Protein AF-A0A1S3IA21-F1 (afdb_monomer_lite)

Radius of gyration: 24.82 Å; chains: 1; bounding box: 43×45×76 Å

Sequence (105 aa):
MEWMQPTVQGELPSGRGVHTSVVVDDQLVLFGGSSDFNPETMQCQKYHNEVYTTRTVDILQGGSIANTEANQENFPISTNIPVQENTDIQKFVSGIVPSPQNEVN

Structure (mmCIF, N/CA/C/O backbone):
data_AF-A0A1S3IA21-F1
#
_entry.id   AF-A0A1S3IA21-F1
#
loop_
_atom_site.group_PDB
_atom_site.id
_atom_site.type_symbol
_atom_site.label_atom_id
_atom_site.label_alt_id
_atom_site.label_comp_id
_atom_site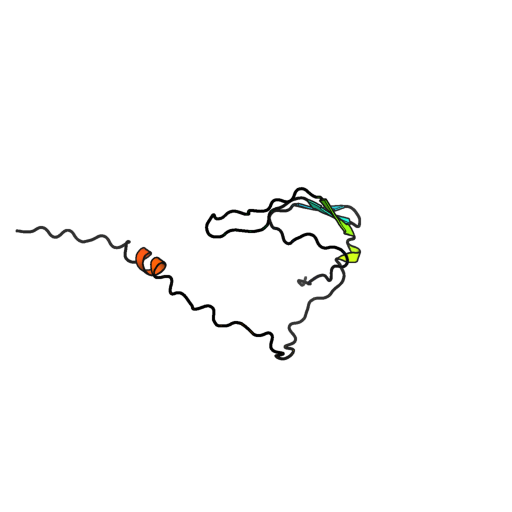.label_asym_id
_atom_site.label_entity_id
_atom_site.label_seq_id
_atom_site.pdbx_PDB_ins_code
_atom_site.Cartn_x
_atom_site.Cartn_y
_atom_site.Cartn_z
_atom_site.occupancy
_atom_site.B_iso_or_equiv
_atom_site.auth_seq_id
_atom_site.auth_comp_id
_atom_site.auth_asym_id
_atom_site.auth_atom_id
_atom_site.pdbx_PDB_model_num
ATOM 1 N N . MET A 1 1 ? -2.687 23.597 12.644 1.00 64.00 1 MET A N 1
ATOM 2 C CA . MET A 1 1 ? -2.409 22.326 11.951 1.00 64.00 1 MET A CA 1
ATOM 3 C C . MET A 1 1 ? -0.944 22.331 11.605 1.00 64.00 1 MET A C 1
ATOM 5 O O . MET A 1 1 ? -0.490 23.297 11.006 1.00 64.00 1 MET A O 1
ATOM 9 N N . GLU A 1 2 ? -0.228 21.305 12.030 1.00 82.62 2 GLU A N 1
ATOM 10 C CA . GLU A 1 2 ? 1.179 21.111 11.705 1.00 82.62 2 GLU A CA 1
ATOM 11 C C . GLU A 1 2 ? 1.343 19.736 11.073 1.00 82.62 2 GLU A C 1
ATOM 13 O O . GLU A 1 2 ? 0.588 18.810 11.375 1.00 82.62 2 GLU A O 1
ATOM 18 N N . TRP A 1 3 ? 2.304 19.625 10.165 1.00 83.00 3 TRP A N 1
ATOM 19 C CA . TRP A 1 3 ? 2.732 18.325 9.686 1.00 83.00 3 TRP A CA 1
ATOM 20 C C . TRP A 1 3 ? 3.552 17.666 10.784 1.00 83.00 3 TRP A C 1
ATOM 22 O O . TRP A 1 3 ? 4.466 18.277 11.332 1.00 83.00 3 TRP A O 1
ATOM 32 N N . MET A 1 4 ? 3.228 16.417 11.089 1.00 84.19 4 MET A N 1
ATOM 33 C CA . MET A 1 4 ? 4.043 15.581 11.955 1.00 84.19 4 MET A CA 1
ATOM 34 C C . MET A 1 4 ? 4.472 14.342 11.188 1.00 84.19 4 MET A C 1
ATOM 36 O O . MET A 1 4 ? 3.720 13.828 10.357 1.00 84.19 4 MET A O 1
ATOM 40 N N . GLN A 1 5 ? 5.677 13.861 11.479 1.00 84.06 5 GLN A N 1
ATOM 41 C CA . GLN A 1 5 ? 6.118 12.563 11.002 1.00 84.06 5 GLN A CA 1
ATOM 42 C C . GLN A 1 5 ? 5.727 11.514 12.051 1.00 84.06 5 GLN A C 1
ATOM 44 O O . GLN A 1 5 ? 6.269 11.542 13.159 1.00 84.06 5 GLN A O 1
ATOM 49 N N . PRO A 1 6 ? 4.787 10.610 11.740 1.00 82.06 6 PRO A N 1
ATOM 50 C CA . PRO A 1 6 ? 4.424 9.544 12.654 1.00 82.06 6 PRO A CA 1
ATOM 51 C C . PRO A 1 6 ? 5.570 8.543 12.836 1.00 82.06 6 PRO A C 1
ATOM 53 O O . PRO A 1 6 ? 6.224 8.139 11.871 1.00 82.06 6 PRO A O 1
ATOM 56 N N . THR A 1 7 ? 5.780 8.099 14.070 1.00 81.44 7 THR A N 1
ATOM 57 C CA . THR A 1 7 ? 6.581 6.921 14.389 1.00 81.44 7 THR A CA 1
ATOM 58 C C . THR A 1 7 ? 5.696 5.698 14.215 1.00 81.44 7 THR A C 1
ATOM 60 O O . THR A 1 7 ? 4.727 5.526 14.950 1.00 81.44 7 THR A O 1
ATOM 63 N N . VAL A 1 8 ? 6.038 4.847 13.251 1.00 77.62 8 VAL A N 1
ATOM 64 C CA . VAL A 1 8 ? 5.296 3.614 12.977 1.00 77.62 8 VAL A CA 1
ATOM 65 C C . VAL A 1 8 ? 6.027 2.424 13.587 1.00 77.62 8 VAL A C 1
ATOM 67 O O . VAL A 1 8 ? 7.244 2.301 13.448 1.00 77.62 8 VAL A O 1
ATOM 70 N N . GLN A 1 9 ? 5.280 1.549 14.256 1.00 77.25 9 GLN A N 1
ATOM 71 C CA . GLN A 1 9 ? 5.784 0.289 14.807 1.00 77.25 9 GLN A CA 1
ATOM 72 C C . GLN A 1 9 ? 5.275 -0.907 13.984 1.00 77.25 9 GLN A C 1
ATOM 74 O O . GLN A 1 9 ? 4.190 -0.851 13.409 1.00 77.25 9 GLN A O 1
ATOM 79 N N . GLY A 1 10 ? 6.039 -2.004 13.959 1.00 76.44 10 GLY A N 1
ATOM 80 C CA . GLY A 1 10 ? 5.679 -3.240 13.250 1.00 76.44 10 GLY A CA 1
ATOM 81 C C . GLY A 1 10 ? 6.295 -3.374 11.853 1.00 76.44 10 GLY A C 1
ATOM 82 O O . GLY A 1 10 ? 7.218 -2.645 11.491 1.00 76.44 10 GLY A O 1
ATOM 83 N N . GLU A 1 11 ? 5.816 -4.353 11.080 1.00 80.12 11 GLU A N 1
ATOM 84 C CA . GLU A 1 11 ? 6.259 -4.559 9.697 1.00 80.12 11 GLU A CA 1
ATOM 85 C C . GLU A 1 11 ? 5.637 -3.510 8.779 1.00 80.12 11 GLU A C 1
ATOM 87 O O . GLU A 1 11 ? 4.422 -3.400 8.685 1.00 80.12 11 GLU A O 1
ATOM 92 N N . LEU A 1 12 ? 6.473 -2.738 8.090 1.00 85.88 12 LEU A N 1
ATOM 93 C CA . LEU A 1 12 ? 6.019 -1.690 7.184 1.00 85.88 12 LEU A CA 1
ATOM 94 C C . LEU A 1 12 ? 5.754 -2.245 5.778 1.00 85.88 12 LEU A C 1
ATOM 96 O O . LEU A 1 12 ? 6.542 -3.058 5.284 1.00 85.88 12 LEU A O 1
ATOM 100 N N . PRO A 1 13 ? 4.715 -1.758 5.072 1.00 90.44 13 PRO A N 1
ATOM 101 C CA . PRO A 1 13 ? 4.564 -2.051 3.659 1.00 90.44 13 PRO A CA 1
ATOM 102 C C . PRO A 1 13 ? 5.715 -1.397 2.892 1.00 90.44 13 PRO A C 1
ATOM 104 O O . PRO A 1 13 ? 6.244 -0.353 3.281 1.00 90.44 13 PRO A O 1
ATOM 107 N N . SER A 1 14 ? 6.096 -1.976 1.755 1.00 91.94 14 SER A N 1
ATOM 108 C CA . SER A 1 14 ? 7.110 -1.344 0.909 1.00 91.94 14 SER A CA 1
ATOM 109 C C . SER A 1 14 ? 6.632 0.025 0.416 1.00 91.94 14 SER A C 1
ATOM 111 O O . SER A 1 14 ? 5.461 0.172 0.048 1.00 91.94 14 SER A O 1
ATOM 113 N N . GLY A 1 15 ? 7.547 0.992 0.315 1.00 91.50 15 GLY A N 1
ATOM 114 C CA . GLY A 1 15 ? 7.258 2.303 -0.269 1.00 91.50 15 GLY A CA 1
ATOM 115 C C . GLY A 1 15 ? 6.601 2.172 -1.647 1.00 91.50 15 GLY A C 1
ATOM 116 O O . GLY A 1 15 ? 7.097 1.445 -2.510 1.00 91.50 15 GLY A O 1
ATOM 117 N N . ARG A 1 16 ? 5.451 2.829 -1.830 1.00 95.81 16 ARG A N 1
ATOM 118 C CA . ARG A 1 16 ? 4.607 2.710 -3.029 1.00 95.81 16 ARG A CA 1
ATOM 119 C C . ARG A 1 16 ? 3.757 3.954 -3.262 1.00 95.81 16 ARG A C 1
ATOM 121 O O . ARG A 1 16 ? 3.304 4.591 -2.310 1.00 95.81 16 ARG A O 1
ATOM 128 N N . GLY A 1 17 ? 3.492 4.248 -4.529 1.00 94.62 17 GLY A N 1
ATOM 129 C CA . GLY A 1 17 ? 2.546 5.269 -4.973 1.00 94.62 17 GLY A CA 1
ATOM 130 C C . GLY A 1 17 ? 1.225 4.666 -5.447 1.00 94.62 17 GLY A C 1
ATOM 131 O O . GLY A 1 17 ? 1.095 3.445 -5.562 1.00 94.62 17 GLY A O 1
ATOM 132 N N . VAL A 1 18 ? 0.255 5.541 -5.735 1.00 95.50 18 VAL A N 1
ATOM 133 C CA . VAL A 1 18 ? -1.060 5.210 -6.329 1.00 95.50 18 VAL A CA 1
ATOM 134 C C . VAL A 1 18 ? -1.825 4.084 -5.612 1.00 95.50 18 VAL A C 1
ATOM 136 O O . VAL A 1 18 ? -2.560 3.319 -6.230 1.00 95.50 18 VAL A O 1
ATOM 139 N N . HIS A 1 19 ? -1.637 3.966 -4.299 1.00 96.81 19 HIS A N 1
ATOM 140 C CA . HIS A 1 19 ? -2.372 3.032 -3.451 1.00 96.81 19 HIS A CA 1
ATOM 141 C C . HIS A 1 19 ? -3.706 3.640 -2.996 1.00 96.81 19 HIS A C 1
ATOM 143 O O . HIS A 1 19 ? -3.897 4.856 -3.050 1.00 96.81 19 HIS A O 1
ATOM 149 N N . THR A 1 20 ? -4.608 2.800 -2.490 1.00 97.62 20 THR A N 1
ATOM 150 C CA . THR A 1 20 ? -5.814 3.259 -1.785 1.00 97.62 20 THR A CA 1
ATOM 151 C C . THR A 1 20 ? -5.630 3.062 -0.288 1.00 97.62 20 THR A C 1
ATOM 153 O O . THR A 1 20 ? -5.195 1.992 0.137 1.00 97.6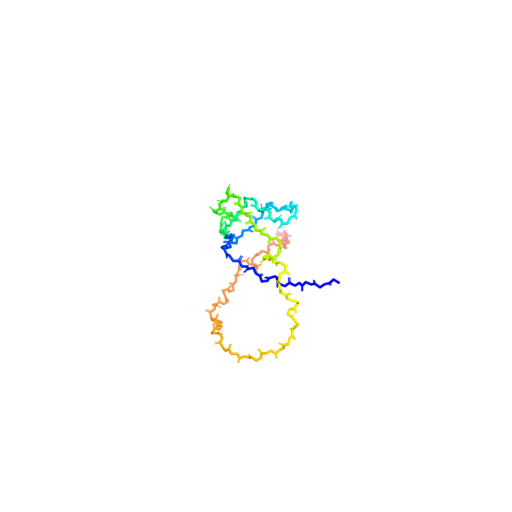2 20 THR A O 1
ATOM 156 N N . SER A 1 21 ? -5.961 4.077 0.510 1.00 95.38 21 SER A N 1
ATOM 157 C CA . SER A 1 21 ? -5.970 3.990 1.970 1.00 95.38 21 SER A CA 1
ATOM 158 C C . SER A 1 21 ? -7.321 4.427 2.534 1.00 95.38 21 SER A C 1
ATOM 160 O O . SER A 1 21 ? -7.915 5.407 2.085 1.00 95.38 21 SER A O 1
ATOM 162 N N . VAL A 1 22 ? -7.827 3.671 3.506 1.00 96.94 22 VAL A N 1
ATOM 163 C CA . VAL A 1 22 ? -9.081 3.956 4.208 1.00 96.94 22 VAL A CA 1
ATOM 164 C C . VAL A 1 22 ? -8.911 3.660 5.690 1.00 96.94 22 VAL A C 1
ATOM 166 O O . VAL A 1 22 ? -8.225 2.713 6.065 1.00 96.94 22 VAL A O 1
ATOM 169 N N . VAL A 1 23 ? -9.531 4.475 6.538 1.00 95.75 23 VAL A N 1
ATOM 170 C CA . VAL A 1 23 ? -9.619 4.205 7.975 1.00 95.75 23 VAL A CA 1
ATOM 171 C C . VAL A 1 23 ? -10.999 3.633 8.266 1.00 95.75 23 VAL A C 1
ATOM 173 O O . VAL A 1 23 ? -12.006 4.232 7.885 1.00 95.75 23 VAL A O 1
ATOM 176 N N . VAL A 1 24 ? -11.037 2.479 8.926 1.00 95.88 24 VAL A N 1
ATOM 177 C CA . VAL A 1 24 ? -12.259 1.849 9.433 1.00 95.88 24 VAL A CA 1
ATOM 178 C C . VAL A 1 24 ? -12.041 1.595 10.918 1.00 95.88 24 VAL A C 1
ATOM 180 O O . VAL A 1 24 ? -11.113 0.879 11.292 1.00 95.88 24 VAL A O 1
ATOM 183 N N . ASP A 1 25 ? -12.866 2.226 11.752 1.00 95.31 25 ASP A N 1
ATOM 184 C CA . ASP A 1 25 ? -12.723 2.239 13.210 1.00 95.31 25 ASP A CA 1
ATOM 185 C C . ASP A 1 25 ? -11.311 2.660 13.661 1.00 95.31 25 ASP A C 1
ATOM 187 O O . ASP A 1 25 ? -10.872 3.782 13.394 1.00 95.31 25 ASP A O 1
ATOM 191 N N . ASP A 1 26 ? -10.592 1.775 14.352 1.00 94.19 26 ASP A N 1
ATOM 192 C CA . ASP A 1 26 ? -9.245 1.998 14.866 1.00 94.19 26 ASP A CA 1
ATOM 193 C C . ASP A 1 26 ? -8.149 1.448 13.942 1.00 94.19 26 ASP A C 1
ATOM 195 O O . ASP A 1 26 ? -6.995 1.358 14.361 1.00 94.19 26 ASP A O 1
ATOM 199 N N . GLN A 1 27 ? -8.467 1.120 12.685 1.00 92.50 27 GLN A N 1
ATOM 200 C CA . GLN A 1 27 ? -7.522 0.529 11.738 1.00 92.50 27 GLN A CA 1
ATOM 201 C C . GLN A 1 27 ? -7.378 1.339 10.452 1.00 92.50 27 GLN A C 1
ATOM 203 O O . GLN A 1 27 ? -8.352 1.757 9.828 1.00 92.50 27 GLN A O 1
ATOM 208 N N . LEU A 1 28 ? -6.130 1.509 10.024 1.00 92.69 28 LEU A N 1
ATOM 209 C CA . LEU A 1 28 ? -5.771 1.964 8.691 1.00 92.69 28 LEU A CA 1
ATOM 210 C C . LEU A 1 28 ? -5.605 0.743 7.784 1.00 92.69 28 LEU A C 1
ATOM 212 O O . LEU A 1 28 ? -4.755 -0.112 8.037 1.00 92.69 28 LEU A O 1
ATOM 216 N N . VAL A 1 29 ? -6.382 0.703 6.708 1.00 94.94 29 VAL A N 1
ATOM 217 C CA . VAL A 1 29 ? -6.313 -0.308 5.655 1.00 94.94 29 VAL A CA 1
ATOM 218 C C . VAL A 1 29 ? -5.692 0.320 4.414 1.00 94.94 29 VAL A C 1
ATOM 220 O O . VAL A 1 29 ? -6.155 1.346 3.919 1.00 94.94 29 VAL A O 1
ATOM 223 N N . LEU A 1 30 ? -4.647 -0.314 3.902 1.00 95.56 30 LEU A N 1
ATOM 224 C CA . LEU A 1 30 ? -3.912 0.059 2.704 1.00 95.56 30 LEU A CA 1
ATOM 225 C C . LEU A 1 30 ? -4.042 -1.074 1.685 1.00 95.56 30 LEU A C 1
ATOM 227 O O . LEU A 1 30 ? -3.740 -2.222 2.004 1.00 95.56 30 LEU A O 1
ATOM 231 N N . PHE A 1 31 ? -4.451 -0.764 0.459 1.00 97.69 31 PHE A N 1
ATOM 232 C CA . PHE A 1 31 ? -4.556 -1.753 -0.610 1.00 97.69 31 PHE A CA 1
ATOM 233 C C . PHE A 1 31 ? -3.829 -1.309 -1.877 1.00 97.69 31 PHE A C 1
ATOM 235 O O . PHE A 1 31 ? -3.980 -0.178 -2.358 1.00 97.69 31 PHE A O 1
ATOM 242 N N . GLY A 1 32 ? -3.080 -2.260 -2.428 1.00 97.31 32 GLY A N 1
ATOM 243 C CA . GLY A 1 32 ? -2.478 -2.185 -3.746 1.00 97.31 32 GLY A CA 1
ATOM 244 C C . GLY A 1 32 ? -1.386 -1.126 -3.895 1.00 97.31 32 GLY A C 1
ATOM 245 O O . GLY A 1 32 ? -0.642 -0.827 -2.956 1.00 97.31 32 GLY A O 1
ATOM 246 N N . GLY A 1 33 ? -1.286 -0.577 -5.105 1.00 97.25 33 GLY A N 1
ATOM 247 C CA . GLY A 1 33 ? -0.322 0.450 -5.492 1.00 97.25 33 GLY A CA 1
ATOM 248 C C . GLY A 1 33 ? 0.812 -0.080 -6.367 1.00 97.25 33 GLY A C 1
ATOM 249 O O . GLY A 1 33 ? 0.849 -1.248 -6.760 1.00 97.25 33 GLY A O 1
ATOM 250 N N . SER A 1 34 ? 1.754 0.803 -6.682 1.00 97.25 34 SER A N 1
ATOM 251 C CA . SER A 1 34 ? 2.916 0.480 -7.514 1.00 97.25 34 SER A CA 1
ATOM 252 C C . SER A 1 34 ? 4.194 1.109 -6.965 1.00 97.25 34 SER A C 1
ATOM 254 O O . SER A 1 34 ? 4.159 2.104 -6.238 1.00 97.25 34 SER A O 1
ATOM 256 N N . SER A 1 35 ? 5.332 0.506 -7.278 1.00 96.88 35 SER A N 1
ATOM 257 C CA . SER A 1 35 ? 6.656 0.986 -6.892 1.00 96.88 35 SER A CA 1
ATOM 258 C C . SER A 1 35 ? 7.679 0.656 -7.980 1.00 96.88 35 SER A C 1
ATOM 260 O O . SER A 1 35 ? 7.325 0.084 -9.011 1.00 96.88 35 SER A O 1
ATOM 262 N N . ASP A 1 36 ? 8.950 0.963 -7.712 1.00 96.44 36 ASP A N 1
ATOM 263 C CA . ASP A 1 36 ? 10.070 0.670 -8.615 1.00 96.44 36 ASP A CA 1
ATOM 264 C C . ASP A 1 36 ? 9.928 1.399 -9.963 1.00 96.44 36 ASP A C 1
ATOM 266 O O . ASP A 1 36 ? 9.720 0.800 -11.017 1.00 96.44 36 ASP A O 1
ATOM 270 N N . PHE A 1 37 ? 9.922 2.736 -9.901 1.00 95.94 37 PHE A N 1
ATOM 271 C CA . PHE A 1 37 ? 9.796 3.592 -11.079 1.00 95.94 37 PHE A CA 1
ATOM 272 C C . PHE A 1 37 ? 11.092 3.587 -11.890 1.00 95.94 37 PHE A C 1
ATOM 274 O O . PHE A 1 37 ? 12.147 3.977 -11.390 1.00 95.94 37 PHE A O 1
ATOM 281 N N . ASN A 1 38 ? 10.991 3.201 -13.159 1.00 96.44 38 ASN A N 1
ATOM 282 C CA . ASN A 1 38 ? 12.087 3.245 -14.112 1.00 96.44 38 ASN A CA 1
ATOM 283 C C . ASN A 1 38 ? 11.977 4.527 -14.972 1.00 96.44 38 ASN A C 1
ATOM 285 O O . ASN A 1 38 ? 11.012 4.661 -15.733 1.00 96.44 38 ASN A O 1
ATOM 289 N N . PRO A 1 39 ? 12.960 5.447 -14.904 1.00 96.50 39 PRO A N 1
ATOM 290 C CA . PRO A 1 39 ? 12.917 6.722 -15.623 1.00 96.50 39 PRO A CA 1
ATOM 291 C C . PRO A 1 39 ? 13.146 6.605 -17.137 1.00 96.50 39 PRO A C 1
ATOM 293 O O . PRO A 1 39 ? 12.718 7.487 -17.873 1.00 96.50 39 PRO A O 1
ATOM 296 N N . GLU A 1 40 ? 13.786 5.540 -17.624 1.00 97.75 40 GLU A N 1
ATOM 297 C CA . GLU A 1 40 ? 14.004 5.323 -19.063 1.00 97.75 40 GLU A CA 1
ATOM 298 C C . GLU A 1 40 ? 12.707 4.899 -19.758 1.00 97.75 40 GLU A C 1
ATOM 300 O O . GLU A 1 40 ? 12.377 5.366 -20.845 1.00 97.75 40 GLU A O 1
ATOM 305 N N . THR A 1 41 ? 11.949 4.019 -19.104 1.00 96.94 41 THR A N 1
ATOM 306 C CA . THR A 1 41 ? 10.667 3.502 -19.614 1.00 96.94 41 THR A CA 1
ATOM 307 C C . THR A 1 41 ? 9.468 4.356 -19.204 1.00 96.94 41 THR A C 1
ATOM 309 O O . THR A 1 41 ? 8.383 4.177 -19.754 1.00 96.94 41 THR A O 1
ATOM 312 N N . MET A 1 42 ? 9.652 5.270 -18.243 1.00 95.62 42 MET A N 1
ATOM 313 C CA . MET A 1 42 ? 8.594 6.053 -17.594 1.00 95.62 42 MET A CA 1
ATOM 314 C C . MET A 1 42 ? 7.492 5.174 -16.971 1.00 95.62 42 MET A C 1
ATOM 316 O O . MET A 1 42 ? 6.311 5.521 -17.007 1.00 95.62 42 MET A O 1
ATOM 320 N N . GLN A 1 43 ? 7.862 4.018 -16.409 1.00 94.19 43 GLN A N 1
ATOM 321 C CA . GLN A 1 43 ? 6.921 3.020 -15.883 1.00 94.19 43 GLN A CA 1
ATOM 322 C C . GLN A 1 43 ? 7.335 2.494 -14.504 1.00 94.19 43 GLN A C 1
ATOM 324 O O . GLN A 1 43 ? 8.516 2.269 -14.241 1.00 94.19 43 GLN A O 1
ATOM 329 N N . CYS A 1 44 ? 6.349 2.238 -13.638 1.00 95.31 44 CYS A N 1
ATOM 330 C CA . CYS A 1 44 ? 6.533 1.453 -12.414 1.00 95.31 44 CYS A CA 1
ATOM 331 C C . CYS A 1 44 ? 6.598 -0.038 -12.757 1.00 95.31 44 CYS A C 1
ATOM 333 O O . CYS A 1 44 ? 5.704 -0.548 -13.428 1.00 95.31 44 CYS A O 1
ATOM 335 N N . GLN A 1 45 ? 7.620 -0.735 -12.266 1.00 96.38 45 GLN A N 1
ATOM 336 C CA . GLN A 1 45 ? 7.879 -2.138 -12.608 1.00 96.38 45 GLN A CA 1
ATOM 337 C C . GLN A 1 45 ? 7.304 -3.125 -11.587 1.00 96.38 45 GLN A C 1
ATOM 339 O O . GLN A 1 45 ? 7.123 -4.305 -11.891 1.00 96.38 45 GLN A O 1
ATOM 344 N N . LYS A 1 46 ? 6.983 -2.657 -10.375 1.00 96.94 46 LYS A N 1
ATOM 345 C CA . LYS A 1 46 ? 6.445 -3.500 -9.307 1.00 96.94 46 LYS A CA 1
ATOM 346 C C . LYS A 1 46 ? 5.023 -3.094 -8.950 1.00 96.94 46 LYS A C 1
ATOM 348 O O . LYS A 1 46 ? 4.766 -1.944 -8.597 1.00 96.94 46 LYS A O 1
ATOM 353 N N . TYR A 1 47 ? 4.123 -4.072 -8.975 1.00 96.62 47 TYR A N 1
ATOM 354 C C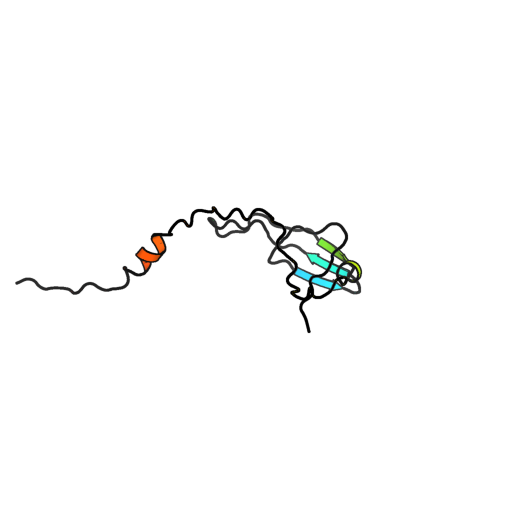A . TYR A 1 47 ? 2.727 -3.924 -8.579 1.00 96.62 47 TYR A CA 1
ATOM 355 C C . TYR A 1 47 ? 2.448 -4.714 -7.316 1.00 96.62 47 TYR A C 1
ATOM 357 O O . TYR A 1 47 ? 2.986 -5.804 -7.113 1.00 96.62 47 TYR A O 1
ATOM 365 N N . HIS A 1 48 ? 1.579 -4.152 -6.495 1.00 96.94 48 HIS A N 1
ATOM 366 C CA . HIS A 1 48 ? 1.200 -4.724 -5.223 1.00 96.94 48 HIS A CA 1
ATOM 367 C C . HIS A 1 48 ? -0.294 -5.016 -5.223 1.00 96.94 48 HIS A C 1
ATOM 369 O O . HIS A 1 48 ? -1.073 -4.201 -5.714 1.00 96.94 48 HIS A O 1
ATOM 375 N N . ASN A 1 49 ? -0.683 -6.169 -4.686 1.00 95.62 49 ASN A N 1
ATOM 376 C CA . ASN A 1 49 ? -2.073 -6.653 -4.659 1.00 95.62 49 ASN A CA 1
ATOM 377 C C . ASN A 1 4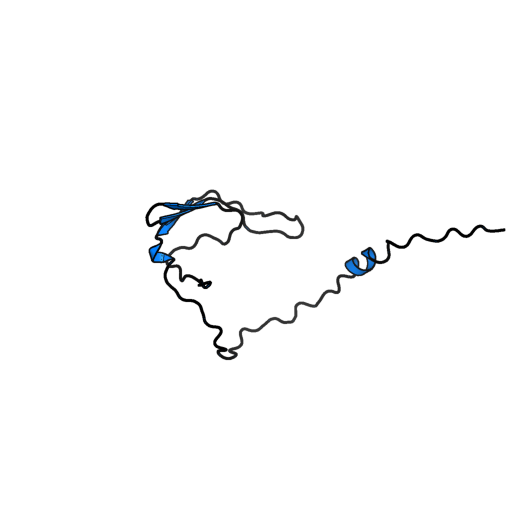9 ? -2.486 -7.152 -3.266 1.00 95.62 49 ASN A C 1
ATOM 379 O O . ASN A 1 49 ? -3.545 -7.751 -3.092 1.00 95.62 49 ASN A O 1
ATOM 383 N N . GLU A 1 50 ? -1.631 -6.941 -2.275 1.00 95.19 50 GLU A N 1
ATOM 384 C CA . GLU A 1 50 ? -1.866 -7.274 -0.885 1.00 95.19 50 GLU A CA 1
ATOM 385 C C . GLU A 1 50 ? -2.610 -6.155 -0.146 1.00 95.19 50 GLU A C 1
ATOM 387 O O . GLU A 1 50 ? -2.613 -4.985 -0.548 1.00 95.19 50 GLU A O 1
ATOM 392 N N . VAL A 1 51 ? -3.238 -6.547 0.961 1.00 94.75 51 VAL A N 1
ATOM 393 C CA . VAL A 1 51 ? -3.829 -5.639 1.942 1.00 94.75 51 VAL A CA 1
ATOM 394 C C . VAL A 1 51 ? -2.859 -5.528 3.109 1.00 94.75 51 VAL A C 1
ATOM 396 O O . VAL A 1 51 ? -2.446 -6.540 3.674 1.00 94.75 51 VAL A O 1
ATOM 399 N N . TYR A 1 52 ? -2.524 -4.300 3.481 1.00 92.81 52 TYR A N 1
ATOM 400 C CA . TYR A 1 52 ? -1.799 -3.991 4.702 1.00 92.81 52 TYR A CA 1
ATOM 401 C C . TYR A 1 52 ? -2.747 -3.321 5.696 1.00 92.81 52 TYR A C 1
ATOM 403 O O . TYR A 1 52 ? -3.484 -2.403 5.338 1.00 92.81 52 TYR A O 1
ATOM 411 N N . THR A 1 53 ? -2.731 -3.776 6.945 1.00 92.69 53 THR A N 1
ATOM 412 C CA . THR A 1 53 ? -3.570 -3.236 8.020 1.00 92.69 53 THR A CA 1
ATOM 413 C C . THR A 1 53 ? -2.721 -2.911 9.232 1.00 92.69 53 THR A C 1
ATOM 415 O O . THR A 1 53 ? -1.905 -3.731 9.652 1.00 92.69 53 THR A O 1
ATOM 418 N N . THR A 1 54 ? -2.943 -1.748 9.831 1.00 90.56 54 THR A N 1
ATOM 419 C CA . THR A 1 54 ? -2.302 -1.361 11.092 1.00 90.56 54 THR A CA 1
ATOM 420 C C . THR A 1 54 ? -3.273 -0.574 11.956 1.00 90.56 54 THR A C 1
ATOM 422 O O . THR A 1 54 ? -4.187 0.067 11.431 1.00 90.56 54 THR A O 1
ATOM 425 N N . ARG A 1 55 ? -3.106 -0.612 13.279 1.00 91.31 55 ARG A N 1
ATOM 426 C CA . ARG A 1 55 ? -3.961 0.186 14.159 1.00 91.31 55 ARG A CA 1
ATOM 427 C C . ARG A 1 55 ? -3.531 1.644 14.105 1.00 91.31 55 ARG A C 1
ATOM 429 O O . ARG A 1 55 ? -2.347 1.965 14.043 1.00 91.31 55 ARG A O 1
ATOM 436 N N . THR A 1 56 ? -4.492 2.548 14.206 1.00 89.12 56 THR A N 1
ATOM 437 C CA . THR A 1 56 ? -4.234 3.990 14.214 1.00 89.12 56 THR A CA 1
ATOM 438 C C . THR A 1 56 ? -3.355 4.398 15.398 1.00 89.12 56 THR A C 1
ATOM 440 O O . THR A 1 56 ? -2.474 5.238 15.255 1.00 89.12 56 THR A O 1
ATOM 443 N N . VAL A 1 57 ? -3.495 3.742 16.551 1.00 87.38 57 VAL A N 1
ATOM 444 C CA . VAL A 1 57 ? -2.641 3.984 17.730 1.00 87.38 57 VAL A CA 1
ATOM 445 C C . VAL A 1 57 ? -1.167 3.619 17.520 1.00 87.38 57 VAL A C 1
ATOM 447 O O . VAL A 1 57 ? -0.307 4.154 18.222 1.00 87.38 57 VAL A O 1
ATOM 450 N N . ASP A 1 58 ? -0.875 2.744 16.555 1.00 85.00 58 ASP A N 1
ATOM 451 C CA . ASP A 1 58 ? 0.486 2.311 16.221 1.00 85.00 58 ASP A CA 1
ATOM 452 C C . ASP A 1 58 ? 1.160 3.265 15.212 1.00 85.00 58 ASP A C 1
ATOM 454 O O . ASP A 1 58 ? 2.376 3.200 15.033 1.00 85.00 58 ASP A O 1
ATOM 458 N N . ILE A 1 59 ? 0.385 4.163 14.579 1.00 82.19 59 ILE A N 1
ATOM 459 C CA . ILE A 1 59 ? 0.877 5.191 13.644 1.00 82.19 59 ILE A CA 1
ATOM 460 C C . ILE A 1 59 ? 0.726 6.618 14.181 1.00 82.19 59 ILE A C 1
ATOM 462 O O . ILE A 1 59 ? 1.440 7.498 13.741 1.00 82.19 59 ILE A O 1
ATOM 466 N N . LEU A 1 60 ? -0.177 6.905 15.118 1.00 78.94 60 LEU A N 1
ATOM 467 C CA . LEU A 1 60 ? -0.424 8.278 15.594 1.00 78.94 60 LEU A CA 1
ATOM 468 C C . LEU A 1 60 ? 0.538 8.732 16.706 1.00 78.94 60 LEU A C 1
ATOM 470 O O . LEU A 1 60 ? 0.292 9.729 17.382 1.00 78.94 60 LEU A O 1
ATOM 474 N N . GLN A 1 61 ? 1.640 8.013 16.906 1.00 72.06 61 GLN A N 1
ATOM 475 C CA . GLN A 1 61 ? 2.700 8.408 17.830 1.00 72.06 61 GLN A CA 1
ATOM 476 C C . GLN A 1 61 ? 3.734 9.265 17.098 1.00 72.06 61 GLN A C 1
ATOM 478 O O . GLN A 1 61 ? 3.970 9.075 15.912 1.00 72.06 61 GLN A O 1
ATOM 483 N N . GLY A 1 62 ? 4.374 10.199 17.796 1.00 63.91 62 GLY A N 1
ATOM 484 C CA . GLY A 1 62 ? 5.363 11.113 17.218 1.00 63.91 62 GLY A CA 1
ATOM 485 C C . GLY A 1 62 ? 4.998 12.574 17.463 1.00 63.91 62 GLY A C 1
ATOM 486 O O . GLY A 1 62 ? 3.968 12.881 18.058 1.00 63.91 62 GLY A O 1
ATOM 487 N N . GLY A 1 63 ? 5.854 13.483 17.016 1.00 65.88 63 GLY A N 1
ATOM 488 C CA . GLY A 1 63 ? 5.622 14.922 17.097 1.00 65.88 63 GLY A CA 1
ATOM 489 C C . GLY A 1 63 ? 6.124 15.617 15.839 1.00 65.88 63 GLY A C 1
ATOM 490 O O . GLY A 1 63 ? 6.834 15.022 15.026 1.00 65.88 63 GLY A O 1
ATOM 491 N N . SER A 1 64 ? 5.756 16.884 15.672 1.00 57.25 64 SER A N 1
ATOM 492 C CA . SER A 1 64 ? 6.424 17.759 14.713 1.00 57.25 64 SER A CA 1
ATOM 493 C C . SER A 1 64 ? 7.886 17.900 15.138 1.00 57.25 64 SER A C 1
ATOM 495 O O . SER A 1 64 ? 8.177 18.355 16.248 1.00 57.25 64 SER A O 1
ATOM 497 N N . ILE A 1 65 ? 8.819 17.456 14.294 1.00 62.25 65 ILE A N 1
ATOM 498 C CA . ILE A 1 65 ? 10.228 17.779 14.496 1.00 62.25 65 ILE A CA 1
ATOM 499 C C . ILE A 1 65 ? 10.378 19.275 14.230 1.00 62.25 65 ILE A C 1
ATOM 501 O O . ILE A 1 65 ? 10.390 19.724 13.087 1.00 62.25 65 ILE A O 1
ATOM 505 N N . ALA A 1 66 ? 10.445 20.070 15.300 1.00 56.38 66 ALA A N 1
ATOM 506 C CA . ALA A 1 66 ? 10.901 21.444 15.176 1.00 56.38 66 ALA A CA 1
ATOM 507 C C . ALA A 1 66 ? 12.296 21.393 14.548 1.00 56.38 66 ALA A C 1
ATOM 509 O O . ALA A 1 66 ? 13.134 20.600 14.983 1.00 56.38 66 ALA A O 1
ATOM 510 N N . ASN A 1 67 ? 12.527 22.210 13.522 1.00 53.06 67 ASN A N 1
ATOM 511 C CA . ASN A 1 67 ? 13.834 22.384 12.895 1.00 53.06 67 ASN A CA 1
ATOM 512 C C . ASN A 1 67 ? 14.800 23.020 13.910 1.00 53.06 67 ASN A C 1
ATOM 514 O O . ASN A 1 67 ? 15.137 24.195 13.809 1.00 53.06 67 ASN A O 1
ATOM 518 N N . THR A 1 68 ? 15.203 22.281 14.936 1.00 45.81 68 THR A N 1
ATOM 519 C CA . THR A 1 68 ? 16.311 22.665 15.792 1.00 45.81 68 THR A CA 1
ATOM 520 C C . THR A 1 68 ? 17.547 22.164 15.079 1.00 45.81 68 THR A C 1
ATOM 522 O O . THR A 1 68 ? 17.759 20.958 14.966 1.00 45.81 68 THR A O 1
ATOM 525 N N . GLU A 1 69 ? 18.314 23.108 14.547 1.00 51.78 69 GLU A N 1
ATOM 526 C CA . GLU A 1 69 ? 19.643 22.905 13.988 1.00 51.78 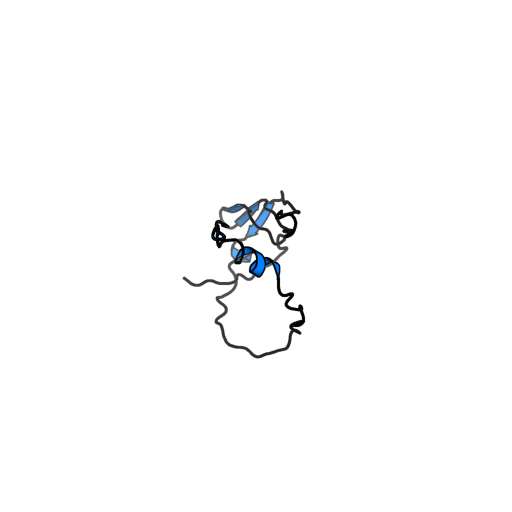69 GLU A CA 1
ATOM 527 C C . GLU A 1 69 ? 20.502 22.118 14.993 1.00 51.78 69 GLU A C 1
ATOM 529 O O . GLU A 1 69 ? 21.088 22.672 15.919 1.00 51.78 69 GLU A O 1
ATOM 534 N N . ALA A 1 70 ? 20.536 20.797 14.847 1.00 40.53 70 ALA A N 1
ATOM 535 C CA . ALA A 1 70 ? 21.393 19.912 15.614 1.00 40.53 70 ALA A CA 1
ATOM 536 C C . ALA A 1 70 ? 22.469 19.379 14.667 1.00 40.53 70 ALA A C 1
ATOM 538 O O . ALA A 1 70 ? 22.274 18.392 13.969 1.00 40.53 70 ALA A O 1
ATOM 539 N N . ASN A 1 71 ? 23.562 20.140 14.628 1.00 39.06 71 ASN A N 1
ATOM 540 C CA . ASN A 1 71 ? 24.956 19.742 14.449 1.00 39.06 71 ASN A CA 1
ATOM 541 C C . ASN A 1 71 ? 25.269 18.577 13.496 1.00 39.06 71 ASN A C 1
ATOM 543 O O . ASN A 1 71 ? 24.961 17.416 13.744 1.00 39.06 71 ASN A O 1
ATOM 547 N N . GLN A 1 72 ? 26.028 18.946 12.463 1.00 49.19 72 GLN A N 1
ATOM 548 C CA . GLN A 1 72 ? 26.864 18.103 11.615 1.00 49.19 72 GLN A CA 1
ATOM 549 C C . GLN A 1 72 ? 27.510 16.933 12.380 1.00 49.19 72 GLN A C 1
ATOM 551 O O . GLN A 1 72 ? 28.545 17.095 13.017 1.00 49.19 72 GLN A O 1
ATOM 556 N N . GLU A 1 73 ? 26.958 15.736 12.221 1.00 40.06 73 GLU A N 1
ATOM 557 C CA . GLU A 1 73 ? 27.726 14.493 12.244 1.00 40.06 73 GLU A CA 1
ATOM 558 C C . GLU A 1 73 ? 27.628 13.913 10.830 1.00 40.06 73 GLU A C 1
ATOM 560 O O . GLU A 1 73 ? 26.546 13.643 10.304 1.00 40.06 73 GLU A O 1
ATOM 565 N N . ASN A 1 74 ? 28.788 13.852 10.176 1.00 44.88 74 ASN A N 1
ATOM 566 C CA . ASN A 1 74 ? 28.990 13.445 8.792 1.00 44.88 74 ASN A CA 1
ATOM 567 C C . ASN A 1 74 ? 28.369 12.070 8.499 1.00 44.88 74 ASN A C 1
ATOM 569 O O . ASN A 1 74 ? 28.996 11.037 8.728 1.00 44.88 74 ASN A O 1
ATOM 573 N N . PHE A 1 75 ? 27.219 12.047 7.834 1.00 41.47 75 PHE A N 1
ATOM 574 C CA . PHE A 1 75 ? 27.017 11.027 6.810 1.00 41.47 75 PHE A CA 1
ATOM 575 C C . PHE A 1 75 ? 27.804 11.484 5.579 1.00 41.47 75 PHE A C 1
ATOM 577 O O . PHE A 1 75 ? 27.639 12.640 5.179 1.00 41.47 75 PHE A O 1
ATOM 584 N N . PRO A 1 76 ? 28.688 10.657 4.986 1.00 36.53 76 PRO A N 1
ATOM 585 C CA . PRO A 1 76 ? 29.419 11.068 3.800 1.00 36.53 76 PRO A CA 1
ATOM 586 C C . PRO A 1 76 ? 28.407 11.353 2.693 1.00 36.53 76 PRO A C 1
ATOM 588 O O . PRO A 1 76 ? 27.818 10.446 2.106 1.00 36.53 76 PRO A O 1
ATOM 591 N N . ILE A 1 77 ? 28.202 12.639 2.418 1.00 42.97 77 ILE A N 1
ATOM 592 C CA 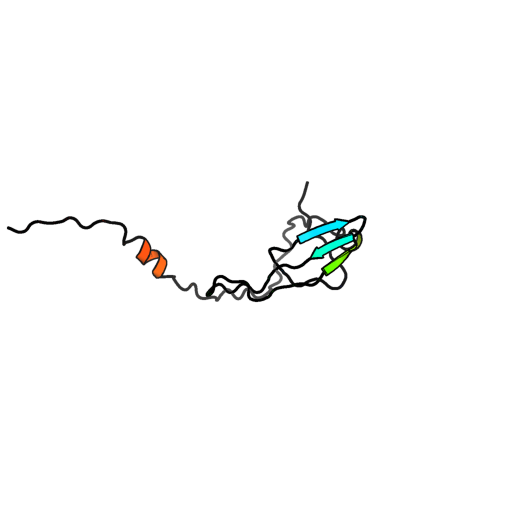. ILE A 1 77 ? 27.562 13.083 1.195 1.00 42.97 77 ILE A CA 1
ATOM 593 C C . ILE A 1 77 ? 28.540 12.678 0.097 1.00 42.97 77 ILE A C 1
ATOM 595 O O . ILE A 1 77 ? 29.613 13.265 -0.037 1.00 42.97 77 ILE A O 1
ATOM 599 N N . SER A 1 78 ? 28.203 11.645 -0.672 1.00 37.72 78 SER A N 1
ATOM 600 C CA . SER A 1 78 ? 28.857 11.425 -1.957 1.00 37.72 78 SER A CA 1
ATOM 601 C C . SER A 1 78 ? 28.454 12.587 -2.869 1.00 37.72 78 SER A C 1
ATOM 603 O O . SER A 1 78 ? 27.469 12.510 -3.597 1.00 37.72 78 SER A O 1
ATOM 605 N N . THR A 1 79 ? 29.170 13.710 -2.776 1.00 40.44 79 THR A N 1
ATOM 606 C CA . THR A 1 79 ? 28.992 14.896 -3.628 1.00 40.44 79 THR A CA 1
ATOM 607 C C . THR A 1 79 ? 29.638 14.744 -5.003 1.00 40.44 79 THR A C 1
ATOM 609 O O . THR A 1 79 ? 29.600 15.678 -5.795 1.00 40.44 79 THR A O 1
ATOM 612 N N . ASN A 1 80 ? 30.169 13.569 -5.344 1.00 44.94 80 ASN A N 1
ATOM 613 C CA . ASN A 1 80 ? 30.673 13.288 -6.684 1.00 44.94 80 ASN A CA 1
ATOM 614 C C . ASN A 1 80 ? 29.689 12.407 -7.459 1.00 44.94 80 ASN A C 1
ATOM 616 O O . ASN A 1 80 ? 30.025 11.299 -7.872 1.00 44.94 80 ASN A O 1
ATOM 620 N N . ILE A 1 81 ? 28.477 12.914 -7.694 1.00 47.38 81 ILE A N 1
ATOM 621 C CA . ILE A 1 81 ? 27.823 12.613 -8.969 1.00 47.38 81 ILE A CA 1
ATOM 622 C C . ILE A 1 81 ? 28.325 13.696 -9.925 1.00 47.38 81 ILE A C 1
ATOM 624 O O . ILE A 1 81 ? 28.042 14.870 -9.677 1.00 47.38 81 ILE A O 1
ATOM 628 N N . PRO A 1 82 ? 29.114 13.366 -10.966 1.00 34.88 82 PRO A N 1
ATOM 629 C CA . PRO A 1 82 ? 29.475 14.356 -11.965 1.00 34.88 82 PRO A CA 1
ATOM 630 C C . PRO A 1 82 ? 28.181 14.953 -12.517 1.00 34.88 82 PRO A C 1
ATOM 632 O O . PRO A 1 82 ? 27.302 14.226 -12.981 1.00 34.88 82 PRO A O 1
ATOM 635 N N . VAL A 1 83 ? 28.052 16.279 -12.428 1.00 43.75 83 VAL A N 1
ATOM 636 C CA . VAL A 1 83 ? 27.027 17.026 -13.154 1.00 43.75 83 VAL A CA 1
ATOM 637 C C . VAL A 1 83 ? 27.316 16.785 -14.626 1.00 43.75 83 VAL A C 1
ATOM 639 O O . VAL A 1 83 ? 28.188 17.419 -15.216 1.00 43.75 83 VAL A O 1
ATOM 642 N N . GLN A 1 84 ? 26.649 15.798 -15.207 1.00 46.94 84 GLN A N 1
ATOM 643 C CA . GLN A 1 84 ? 26.698 15.584 -16.635 1.00 46.94 84 GLN A CA 1
ATOM 644 C C . GLN A 1 84 ? 25.862 16.711 -17.234 1.00 46.94 84 GLN A C 1
ATOM 646 O O . GLN A 1 84 ? 24.636 16.709 -17.120 1.00 46.94 84 GLN A O 1
ATOM 651 N N . GLU A 1 85 ? 26.536 17.733 -17.770 1.00 41.44 85 GLU A N 1
ATOM 652 C CA . GLU A 1 85 ? 25.902 18.775 -18.574 1.00 41.44 85 GLU A CA 1
ATOM 653 C C . GLU A 1 85 ? 25.043 18.088 -19.634 1.00 41.44 85 GLU A C 1
ATOM 655 O O . GLU A 1 85 ? 25.551 17.518 -20.600 1.00 41.44 85 GLU A O 1
ATOM 660 N N . ASN A 1 86 ? 23.727 18.110 -19.436 1.00 39.72 86 ASN A N 1
ATOM 661 C CA . ASN A 1 86 ? 22.780 17.574 -20.398 1.00 39.72 86 ASN A CA 1
ATOM 662 C C . ASN A 1 86 ? 22.751 18.532 -21.597 1.00 39.72 86 ASN A C 1
ATOM 664 O O . ASN A 1 86 ? 21.972 19.487 -21.646 1.00 39.72 86 ASN A O 1
ATOM 668 N N . THR A 1 87 ? 23.646 18.297 -22.559 1.00 48.69 87 THR A N 1
ATOM 669 C CA . THR A 1 87 ? 23.828 19.114 -23.772 1.00 48.69 87 THR A CA 1
ATOM 670 C C . THR A 1 87 ? 22.580 19.116 -24.671 1.00 48.69 87 THR A C 1
ATOM 672 O O . THR A 1 87 ? 22.483 19.908 -25.609 1.00 48.69 87 THR A O 1
ATOM 675 N N . ASP A 1 88 ? 21.593 18.271 -24.369 1.00 48.41 88 ASP A N 1
ATOM 676 C CA . ASP A 1 88 ? 20.357 18.123 -25.135 1.00 48.41 88 ASP A CA 1
ATOM 677 C C . ASP A 1 88 ? 19.322 19.219 -24.846 1.00 48.41 88 ASP A C 1
ATOM 679 O O . ASP A 1 88 ? 18.561 19.593 -25.739 1.00 48.41 88 ASP A O 1
ATOM 683 N N . ILE A 1 89 ? 19.347 19.833 -23.655 1.00 44.19 89 ILE A N 1
ATOM 684 C CA . ILE A 1 89 ? 18.441 20.951 -23.328 1.00 44.19 89 ILE A CA 1
ATOM 685 C C . ILE A 1 89 ? 18.824 22.209 -24.130 1.00 44.19 89 ILE A C 1
ATOM 687 O O . ILE A 1 89 ? 17.953 22.956 -24.573 1.00 44.19 89 ILE A O 1
ATOM 691 N N . GLN A 1 90 ? 20.116 22.404 -24.419 1.00 37.28 90 GLN A N 1
ATOM 692 C CA . GLN A 1 90 ? 20.609 23.544 -25.206 1.00 37.28 90 GLN A CA 1
ATOM 693 C C . GLN A 1 90 ? 20.370 23.396 -26.720 1.00 37.28 90 GLN A C 1
ATOM 695 O O . GLN A 1 90 ? 20.384 24.390 -27.446 1.00 37.28 90 GLN A O 1
ATOM 700 N N . LYS A 1 91 ? 20.105 22.178 -27.216 1.00 45.66 91 LYS A N 1
ATOM 701 C CA . LYS A 1 91 ? 19.745 21.942 -28.627 1.00 45.66 91 LYS A CA 1
ATOM 702 C C . LYS A 1 91 ? 18.266 22.185 -28.921 1.00 45.66 91 LYS A C 1
ATOM 704 O O . LYS A 1 91 ? 17.920 22.465 -30.063 1.00 45.66 91 LYS A O 1
ATOM 709 N N . PHE A 1 92 ? 17.396 22.107 -27.913 1.00 41.25 92 PHE A N 1
ATOM 710 C CA . PHE A 1 92 ? 15.959 22.315 -28.106 1.00 41.25 92 PHE A CA 1
ATOM 711 C C . PHE A 1 92 ? 15.593 23.804 -28.234 1.00 41.25 92 PHE A C 1
ATOM 713 O O . PHE A 1 92 ? 14.668 24.162 -28.958 1.00 41.25 92 PHE A O 1
ATOM 720 N N . VAL A 1 93 ? 16.357 24.691 -27.585 1.00 43.09 93 VAL A N 1
ATOM 721 C CA . VAL A 1 93 ? 16.078 26.138 -27.567 1.00 43.09 93 VAL A CA 1
ATOM 722 C C . VAL A 1 93 ? 16.594 26.857 -28.827 1.00 43.09 93 VAL A C 1
ATOM 724 O O . VAL A 1 93 ? 16.034 27.878 -29.218 1.00 43.09 93 VAL A O 1
ATOM 727 N N . SER A 1 94 ? 17.599 26.315 -29.529 1.00 42.09 94 SER A N 1
ATOM 728 C CA . SER A 1 94 ? 18.132 26.913 -30.770 1.00 42.09 94 SER A CA 1
ATOM 729 C C . SER A 1 94 ? 17.327 26.580 -32.036 1.00 42.09 94 SER A C 1
ATOM 731 O O . SER A 1 94 ? 17.541 27.203 -33.074 1.00 42.09 94 SER A O 1
ATOM 733 N N . GLY A 1 95 ? 16.378 25.638 -31.962 1.00 42.06 95 GLY A N 1
ATOM 734 C CA . GLY A 1 95 ? 15.585 25.168 -33.105 1.00 42.06 95 GLY A CA 1
ATOM 735 C C . GLY A 1 95 ? 14.307 25.959 -33.413 1.00 42.06 95 GLY A C 1
ATOM 736 O O . GLY A 1 95 ? 13.583 25.581 -34.329 1.00 42.06 95 GLY A O 1
ATOM 737 N N . ILE A 1 96 ? 13.995 27.025 -32.664 1.00 44.56 96 ILE A N 1
ATOM 738 C CA . ILE A 1 96 ? 12.701 27.739 -32.764 1.00 44.56 96 ILE A CA 1
ATOM 739 C C . ILE A 1 96 ? 12.792 29.033 -33.607 1.00 44.56 96 ILE A C 1
ATOM 741 O O . ILE A 1 96 ? 11.779 29.676 -33.869 1.00 44.56 96 ILE A O 1
ATOM 745 N N . VAL A 1 97 ? 13.971 29.417 -34.112 1.00 38.59 97 VAL A N 1
ATOM 746 C CA . VAL A 1 97 ? 14.105 30.612 -34.971 1.00 38.59 97 VAL A CA 1
ATOM 747 C C . VAL A 1 97 ? 13.925 30.229 -36.451 1.00 38.59 97 VAL A C 1
ATOM 749 O O . VAL A 1 97 ? 14.737 29.463 -36.970 1.00 38.59 97 VAL A O 1
ATOM 752 N N . PRO A 1 98 ? 12.914 30.752 -37.175 1.00 37.59 98 PRO A N 1
ATOM 753 C CA . PRO A 1 98 ? 12.787 30.514 -38.610 1.00 37.59 98 PRO A CA 1
ATOM 754 C C . PRO A 1 98 ? 13.895 31.258 -39.373 1.00 37.59 98 PRO A C 1
ATOM 756 O O . PRO A 1 98 ? 14.131 32.442 -39.128 1.00 37.59 98 PRO A O 1
ATOM 759 N N . SER A 1 99 ? 14.569 30.584 -40.311 1.00 43.31 99 SER A N 1
ATOM 760 C CA . SER A 1 99 ? 15.564 31.211 -41.193 1.00 43.31 99 SER A CA 1
ATOM 761 C C . SER A 1 99 ? 14.925 32.250 -42.133 1.00 43.31 99 SER A C 1
ATOM 763 O O . SER A 1 99 ? 13.854 31.978 -42.682 1.00 43.31 99 SER A O 1
ATOM 765 N N . PRO A 1 100 ? 15.578 33.400 -42.400 1.00 39.06 100 PRO A N 1
ATOM 766 C CA . PRO A 1 100 ? 15.148 34.311 -43.453 1.00 39.06 100 PRO A CA 1
ATOM 767 C C . PRO A 1 100 ? 15.484 33.717 -44.827 1.00 39.06 100 PRO A C 1
ATOM 769 O O . PRO A 1 100 ? 16.621 33.314 -45.078 1.00 39.06 100 PRO A O 1
ATOM 772 N N . GLN A 1 101 ? 14.495 33.670 -45.721 1.00 41.84 101 GLN A N 1
ATOM 773 C CA . GLN A 1 101 ? 14.718 33.426 -47.145 1.00 41.84 101 GLN A CA 1
ATOM 774 C C . GLN A 1 101 ? 15.430 34.646 -47.742 1.00 41.84 101 GLN A C 1
ATOM 776 O O . GLN A 1 101 ? 14.874 35.741 -47.716 1.00 41.84 101 GLN A O 1
ATOM 781 N N . ASN A 1 102 ? 16.634 34.459 -48.285 1.00 36.69 102 ASN A N 1
ATOM 782 C CA . ASN A 1 102 ? 17.258 35.441 -49.169 1.00 36.69 102 ASN A CA 1
ATOM 783 C C . ASN A 1 102 ? 17.162 34.931 -50.610 1.00 36.69 102 ASN A C 1
ATOM 785 O O . ASN A 1 102 ? 17.761 33.912 -50.960 1.00 36.69 102 ASN A O 1
ATOM 789 N N . GLU A 1 103 ? 16.384 35.652 -51.418 1.00 36.62 103 GLU A N 1
ATOM 790 C CA . GLU A 1 103 ? 16.403 35.606 -52.879 1.00 36.62 103 GLU A CA 1
ATOM 791 C C . GLU A 1 103 ? 17.809 35.950 -53.395 1.00 36.62 103 GLU A C 1
ATOM 793 O O . GLU A 1 103 ? 18.456 36.874 -52.900 1.00 36.62 103 GLU A O 1
ATOM 798 N N . VAL A 1 104 ? 18.275 35.209 -54.401 1.00 45.16 104 VAL A N 1
ATOM 799 C CA . VAL A 1 104 ? 19.498 35.513 -55.151 1.00 45.16 104 VAL A CA 1
ATOM 800 C C . VAL A 1 104 ? 19.079 36.043 -56.523 1.00 45.16 104 VAL A C 1
ATOM 802 O O . VAL A 1 104 ? 18.413 35.326 -57.268 1.00 45.16 104 VAL A O 1
ATOM 805 N N . ASN A 1 105 ? 19.485 37.275 -56.840 1.00 36.91 105 ASN A N 1
ATOM 806 C CA . ASN A 1 105 ? 19.887 37.671 -58.193 1.00 36.91 105 ASN A CA 1
ATOM 807 C C . ASN A 1 105 ? 21.412 37.749 -58.206 1.00 36.91 105 ASN A C 1
ATOM 809 O O . ASN A 1 105 ? 21.956 38.352 -57.251 1.00 36.91 105 ASN A O 1
#

Organism: Lingula anatina (NCBI:txid7574)

pLDDT: mean 71.52, std 24.06, range [34.88, 97.75]

Foldseek 3Di:
DDDWFWDADDDDDPDFPPWDWDDDDQKIKIAKGFADQDPVVRDGPGIGGDIDMDGNVRGVDGDHPDPDPDDDDDPDPPPPPPPPPPCVVVVVVVPPDDDDDDDDD

InterPro domains:
  IPR011043 Galactose oxidase/kelch, beta-propeller [SSF50965] (3-46)
  IPR015915 Kelch-type beta-propeller [G3DSA:2.120.10.80] (1-99)

Secondary structure (DSSP, 8-state):
------B--SPPPPP-BS-EEEEETTEEEEE--EEEEETTTTEEEEE---EEEEEHHHHSB-------------------------HHHHHHHGGGSPPPP----